Protein AF-A0A7C4UUZ8-F1 (afdb_monomer)

Structure (mmCIF, N/CA/C/O backbone):
data_AF-A0A7C4UUZ8-F1
#
_entry.id   AF-A0A7C4UUZ8-F1
#
loop_
_atom_site.group_PDB
_atom_site.id
_atom_site.type_symbol
_atom_site.label_atom_id
_atom_site.label_alt_id
_atom_site.label_comp_id
_atom_site.label_asym_id
_atom_site.label_entity_id
_atom_site.label_seq_id
_atom_site.pdbx_PDB_ins_code
_atom_site.Cartn_x
_atom_site.Cartn_y
_atom_site.Cartn_z
_atom_site.occupancy
_atom_site.B_iso_or_equiv
_atom_site.auth_seq_id
_atom_site.auth_comp_id
_atom_site.auth_asym_id
_atom_site.auth_atom_id
_atom_site.pdbx_PDB_model_num
ATOM 1 N N . MET A 1 1 ? 30.413 -16.693 -3.976 1.00 40.25 1 MET A N 1
ATOM 2 C CA . MET A 1 1 ? 30.912 -15.897 -5.118 1.00 40.25 1 MET A CA 1
ATOM 3 C C . MET A 1 1 ? 29.920 -14.773 -5.382 1.00 40.25 1 MET A C 1
ATOM 5 O O . MET A 1 1 ? 28.940 -14.978 -6.083 1.00 40.25 1 MET A O 1
ATOM 9 N N . THR A 1 2 ? 30.092 -13.619 -4.743 1.00 42.72 2 THR A N 1
ATOM 10 C CA . THR A 1 2 ? 29.242 -12.440 -4.960 1.00 42.72 2 THR A CA 1
ATOM 11 C C . THR A 1 2 ? 29.629 -11.810 -6.294 1.00 42.72 2 THR A C 1
ATOM 13 O O . THR A 1 2 ? 30.719 -11.262 -6.438 1.00 42.72 2 THR A O 1
ATOM 16 N N . ARG A 1 3 ? 28.765 -11.962 -7.305 1.00 44.44 3 ARG A N 1
ATOM 17 C CA . ARG A 1 3 ? 28.935 -11.328 -8.617 1.00 44.44 3 ARG A CA 1
ATOM 18 C C . ARG A 1 3 ? 28.921 -9.804 -8.396 1.00 44.44 3 ARG A C 1
ATOM 20 O O . ARG A 1 3 ? 28.025 -9.338 -7.690 1.00 44.44 3 ARG A O 1
ATOM 27 N N . PRO A 1 4 ? 29.889 -9.032 -8.923 1.00 43.47 4 PRO A N 1
ATOM 28 C CA . PRO A 1 4 ? 29.876 -7.578 -8.776 1.00 43.47 4 PRO A CA 1
ATOM 29 C C . PRO A 1 4 ? 28.554 -7.013 -9.322 1.00 43.47 4 PRO A C 1
ATOM 31 O O . PRO A 1 4 ? 28.013 -7.588 -10.278 1.00 43.47 4 PRO A O 1
ATOM 34 N N . PRO A 1 5 ? 28.004 -5.929 -8.735 1.00 49.75 5 PRO A N 1
ATOM 35 C CA . PRO A 1 5 ? 26.782 -5.320 -9.242 1.00 49.75 5 PRO A CA 1
ATOM 36 C C . PRO A 1 5 ? 27.025 -4.939 -10.700 1.00 49.75 5 PRO A C 1
ATOM 38 O O . PRO A 1 5 ? 27.942 -4.174 -11.003 1.00 49.75 5 PRO A O 1
ATOM 41 N N . ALA A 1 6 ? 26.255 -5.536 -11.612 1.00 57.44 6 ALA A N 1
ATOM 42 C CA . ALA A 1 6 ? 26.373 -5.232 -13.027 1.00 57.44 6 ALA A CA 1
ATOM 43 C C . ALA A 1 6 ? 26.169 -3.721 -13.203 1.00 57.44 6 ALA A C 1
ATOM 45 O O . ALA A 1 6 ? 25.135 -3.184 -12.796 1.00 57.44 6 ALA A O 1
ATOM 46 N N . ALA A 1 7 ? 27.172 -3.034 -13.758 1.00 61.44 7 ALA A N 1
ATOM 47 C CA . ALA A 1 7 ? 27.044 -1.630 -14.117 1.00 61.44 7 ALA A CA 1
ATOM 48 C C . ALA A 1 7 ? 25.772 -1.460 -14.960 1.00 61.44 7 ALA A C 1
ATOM 50 O O . ALA A 1 7 ? 25.501 -2.279 -15.843 1.00 61.44 7 ALA A O 1
ATOM 51 N N . ARG A 1 8 ? 24.969 -0.431 -14.657 1.00 62.69 8 ARG A N 1
ATOM 52 C CA . ARG A 1 8 ? 23.720 -0.178 -15.384 1.00 62.69 8 ARG A CA 1
ATOM 53 C C . ARG A 1 8 ? 24.022 -0.108 -16.889 1.00 62.69 8 ARG A C 1
ATOM 55 O O . ARG A 1 8 ? 24.893 0.680 -17.270 1.00 62.69 8 ARG A O 1
ATOM 62 N N . PRO A 1 9 ? 23.340 -0.899 -17.738 1.00 67.00 9 PRO A N 1
ATOM 63 C CA . PRO A 1 9 ? 23.582 -0.855 -19.172 1.00 67.00 9 PRO A CA 1
ATOM 64 C C . PRO A 1 9 ? 23.252 0.545 -19.694 1.00 67.00 9 PRO A C 1
ATOM 66 O O . PRO A 1 9 ? 22.247 1.138 -19.293 1.00 67.00 9 PRO A O 1
ATOM 69 N N . ARG A 1 10 ? 24.092 1.085 -20.581 1.00 69.12 10 ARG A N 1
ATOM 70 C CA . ARG A 1 10 ? 23.760 2.328 -21.285 1.00 69.12 10 ARG A CA 1
ATOM 71 C C . ARG A 1 10 ? 22.615 2.053 -22.251 1.00 69.12 10 ARG A C 1
ATOM 73 O O . ARG A 1 10 ? 22.684 1.094 -23.003 1.00 69.12 10 ARG A O 1
ATOM 80 N N . LEU A 1 11 ? 21.594 2.906 -22.238 1.00 71.12 11 LEU A N 1
ATOM 81 C CA . LEU A 1 11 ? 20.536 2.888 -23.243 1.00 71.12 11 LEU A CA 1
ATOM 82 C C . LEU A 1 11 ? 21.036 3.540 -24.531 1.00 71.12 11 LEU A C 1
ATOM 84 O O . LEU A 1 11 ? 21.310 4.738 -24.542 1.00 71.12 11 LEU A O 1
ATOM 88 N N . ILE A 1 12 ? 21.111 2.773 -25.617 1.00 75.50 12 ILE A N 1
ATOM 89 C CA . ILE A 1 12 ? 21.245 3.308 -26.974 1.00 75.50 12 ILE A CA 1
ATOM 90 C C . ILE A 1 12 ? 19.845 3.425 -27.582 1.00 75.50 12 ILE A C 1
ATOM 92 O O . ILE A 1 12 ? 19.286 2.437 -28.050 1.00 75.50 12 ILE A O 1
ATOM 96 N N . LEU A 1 13 ? 19.266 4.628 -27.529 1.00 73.12 13 LEU A N 1
ATOM 97 C CA . LEU A 1 13 ? 17.923 4.897 -28.047 1.00 73.12 13 LEU A CA 1
ATOM 98 C C . LEU A 1 13 ? 17.828 4.573 -29.544 1.00 73.12 13 LEU A C 1
ATOM 100 O O . LEU A 1 13 ? 18.559 5.134 -30.359 1.00 73.12 13 LEU A O 1
ATOM 104 N N . GLY A 1 14 ? 16.867 3.721 -29.901 1.00 76.19 14 GLY A N 1
ATOM 105 C CA . GLY A 1 14 ? 16.500 3.455 -31.293 1.00 76.19 14 GLY A CA 1
ATOM 106 C C . GLY A 1 14 ? 17.237 2.287 -31.953 1.00 76.19 14 GLY A C 1
ATOM 107 O O . GLY A 1 14 ? 17.035 2.067 -33.144 1.00 76.19 14 GLY A O 1
ATOM 108 N N . SER A 1 15 ? 18.032 1.519 -31.204 1.00 81.50 15 SER A N 1
ATOM 109 C CA . SER A 1 15 ? 18.690 0.295 -31.686 1.00 81.50 15 SER A CA 1
ATOM 110 C C . SER A 1 15 ? 18.370 -0.889 -30.788 1.00 81.50 15 SER A C 1
ATOM 112 O O . SER A 1 15 ? 18.406 -0.728 -29.574 1.00 81.50 15 SER A O 1
ATOM 114 N N . ASP A 1 16 ? 18.146 -2.080 -31.334 1.00 87.38 16 ASP A N 1
ATOM 115 C CA . ASP A 1 16 ? 17.954 -3.288 -30.525 1.00 87.38 16 ASP A CA 1
ATOM 116 C C . ASP A 1 16 ? 19.184 -3.586 -29.654 1.00 87.38 16 ASP A C 1
ATOM 118 O O . ASP A 1 16 ? 20.323 -3.532 -30.119 1.00 87.38 16 ASP A O 1
ATOM 122 N N . GLN A 1 17 ? 18.963 -3.902 -28.377 1.00 86.06 17 GLN A N 1
ATOM 123 C CA . GLN A 1 17 ? 20.035 -4.197 -27.426 1.00 86.06 17 GLN A CA 1
ATOM 124 C C . GLN A 1 17 ? 19.793 -5.536 -26.739 1.00 86.06 17 GLN A C 1
ATOM 126 O O . GLN A 1 17 ? 18.689 -5.815 -26.277 1.00 86.06 17 GLN A O 1
ATOM 131 N N . ILE A 1 18 ? 20.840 -6.353 -26.625 1.00 91.31 18 ILE A N 1
ATOM 132 C CA . ILE A 1 18 ? 20.817 -7.537 -25.763 1.00 91.31 18 ILE A CA 1
ATOM 133 C C . ILE A 1 18 ? 21.220 -7.096 -24.358 1.00 91.31 18 ILE A C 1
ATOM 135 O O . ILE A 1 18 ? 22.340 -6.639 -24.131 1.00 91.31 18 ILE A O 1
ATOM 139 N N . LEU A 1 19 ? 20.294 -7.241 -23.418 1.00 90.19 19 LEU A N 1
ATOM 140 C CA . LEU A 1 19 ? 20.501 -6.966 -22.002 1.00 90.19 19 LEU A CA 1
ATOM 141 C C . LEU A 1 19 ? 20.638 -8.276 -21.228 1.00 90.19 19 LEU A C 1
ATOM 143 O O . LEU A 1 19 ? 20.196 -9.329 -21.680 1.00 90.19 19 LEU A O 1
ATOM 147 N N . TYR A 1 20 ? 21.217 -8.207 -20.032 1.00 91.75 20 TYR A N 1
ATOM 148 C CA . TYR A 1 20 ? 21.378 -9.362 -19.153 1.00 91.75 20 TYR A CA 1
ATOM 149 C C . TYR A 1 20 ? 20.605 -9.146 -17.862 1.00 91.75 20 TYR A C 1
ATOM 151 O O . TYR A 1 20 ? 20.731 -8.106 -17.215 1.00 91.75 20 TYR A O 1
ATOM 159 N N . CYS A 1 21 ? 19.824 -10.147 -17.466 1.00 91.88 21 CYS A N 1
ATOM 160 C CA . CYS A 1 21 ? 19.078 -10.101 -16.221 1.00 91.88 21 CYS A CA 1
ATOM 161 C C . CYS A 1 21 ? 20.030 -10.041 -15.015 1.00 91.88 21 CYS A C 1
ATOM 163 O O . CYS A 1 21 ? 20.909 -10.891 -14.856 1.00 91.88 21 CYS A O 1
ATOM 165 N N . ALA A 1 22 ? 19.825 -9.063 -14.135 1.00 90.19 22 ALA A N 1
ATOM 166 C CA . ALA A 1 22 ? 20.583 -8.909 -12.897 1.00 90.19 22 ALA A CA 1
ATOM 167 C C . ALA A 1 22 ? 20.326 -10.046 -11.891 1.00 90.19 22 ALA A C 1
ATOM 169 O O . ALA A 1 22 ? 21.189 -10.321 -11.064 1.00 90.19 22 ALA A O 1
ATOM 170 N N . GLU A 1 23 ? 19.173 -10.715 -11.986 1.00 90.44 23 GLU A N 1
ATOM 171 C CA . GLU A 1 23 ? 18.755 -11.780 -11.071 1.00 90.44 23 GLU A CA 1
ATOM 172 C C . GLU A 1 23 ? 19.175 -13.173 -11.564 1.00 90.44 23 GLU A C 1
ATOM 174 O O . GLU A 1 23 ? 19.964 -13.844 -10.907 1.00 90.44 23 GLU A O 1
ATOM 179 N N . CYS A 1 24 ? 18.722 -13.602 -12.749 1.00 93.81 24 CYS A N 1
ATOM 180 C CA . CYS A 1 24 ? 19.044 -14.937 -13.277 1.00 93.81 24 CYS A CA 1
ATOM 181 C C . CYS A 1 24 ? 20.219 -14.970 -14.268 1.00 93.81 24 CYS A C 1
ATOM 183 O O . CYS A 1 24 ? 20.660 -16.045 -14.659 1.00 93.81 24 CYS A O 1
ATOM 185 N N . GLY A 1 25 ? 20.721 -13.819 -14.728 1.00 92.25 25 GLY A N 1
ATOM 186 C CA . GLY A 1 25 ? 21.796 -13.751 -15.727 1.00 92.25 25 GLY A CA 1
ATOM 187 C C . GLY A 1 25 ? 21.375 -14.001 -17.179 1.00 92.25 25 GLY A C 1
ATOM 188 O O . GLY A 1 25 ? 22.205 -13.824 -18.065 1.00 92.25 25 GLY A O 1
ATOM 189 N N . THR A 1 26 ? 20.118 -14.369 -17.442 1.00 93.81 26 THR A N 1
ATOM 190 C CA . THR A 1 26 ? 19.624 -14.652 -18.801 1.00 93.81 26 THR A CA 1
ATOM 191 C C . THR A 1 26 ? 19.693 -13.413 -19.696 1.00 93.81 26 THR A C 1
ATOM 193 O O . THR A 1 26 ? 19.274 -12.326 -19.285 1.00 93.81 26 THR A O 1
ATOM 196 N N . ALA A 1 27 ? 20.197 -13.594 -20.919 1.00 92.94 27 ALA A N 1
ATOM 197 C CA . ALA A 1 27 ? 20.182 -12.577 -21.964 1.00 92.94 27 ALA A CA 1
ATOM 198 C C . ALA A 1 27 ? 18.766 -12.405 -22.536 1.00 92.94 27 ALA A C 1
ATOM 200 O O . ALA A 1 27 ? 18.064 -13.391 -22.760 1.00 92.94 27 ALA A O 1
ATOM 201 N N . PHE A 1 28 ? 18.339 -11.171 -22.788 1.00 92.44 28 PHE A N 1
ATOM 202 C CA . PHE A 1 28 ? 17.050 -10.883 -23.413 1.00 92.44 28 PHE A CA 1
ATOM 203 C C . PHE A 1 28 ? 17.152 -9.690 -24.362 1.00 92.44 28 PHE A C 1
ATOM 205 O O . PHE A 1 28 ? 17.973 -8.792 -24.169 1.00 92.44 28 PHE A O 1
ATOM 212 N N . LEU A 1 29 ? 16.322 -9.707 -25.403 1.00 91.94 29 LEU A N 1
ATOM 213 C CA . LEU A 1 29 ? 16.253 -8.637 -26.387 1.00 91.94 29 LEU A CA 1
ATOM 214 C C . LEU A 1 29 ? 15.422 -7.481 -25.826 1.00 91.94 29 LEU A C 1
ATOM 216 O O . LEU A 1 29 ? 14.327 -7.704 -25.319 1.00 91.94 29 LEU A O 1
ATOM 220 N N . PHE A 1 30 ? 15.954 -6.268 -25.923 1.00 89.00 30 PHE A N 1
ATOM 221 C CA . PHE A 1 30 ? 15.252 -5.025 -25.647 1.00 89.00 30 PHE A CA 1
ATOM 222 C C . PHE A 1 30 ? 15.233 -4.189 -26.920 1.00 89.00 30 PHE A C 1
ATOM 224 O O . PHE A 1 30 ? 16.205 -3.506 -27.268 1.00 89.00 30 PHE A O 1
ATOM 231 N N . THR A 1 31 ? 14.137 -4.326 -27.653 1.00 87.44 31 THR A N 1
ATOM 232 C CA . THR A 1 31 ? 13.988 -3.782 -29.001 1.00 87.44 31 THR A CA 1
ATOM 233 C C . THR A 1 31 ? 13.923 -2.257 -28.997 1.00 87.44 31 THR A C 1
ATOM 235 O O . THR A 1 31 ? 13.524 -1.624 -28.016 1.00 87.44 31 THR A O 1
ATOM 238 N N . ALA A 1 32 ? 14.267 -1.641 -30.125 1.00 82.69 32 ALA A N 1
ATOM 239 C CA . ALA A 1 32 ? 14.158 -0.198 -30.328 1.00 82.69 32 ALA A CA 1
ATOM 240 C C . ALA A 1 32 ? 12.728 0.336 -30.095 1.00 82.69 32 ALA A C 1
ATOM 242 O O . ALA A 1 32 ? 12.549 1.478 -29.670 1.00 82.69 32 ALA A O 1
ATOM 243 N N . TRP A 1 33 ? 11.706 -0.485 -30.361 1.00 82.88 33 TR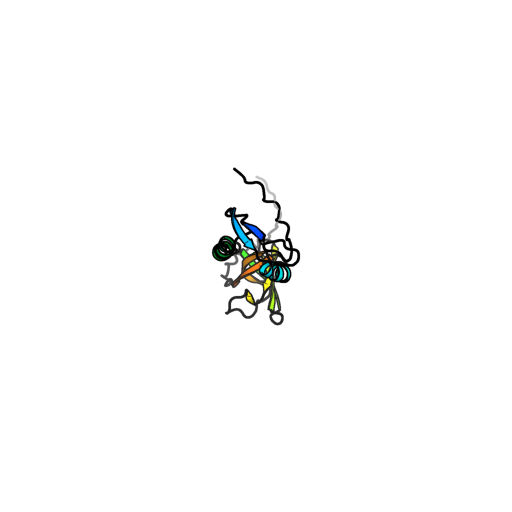P A N 1
ATOM 244 C CA . TRP A 1 33 ? 10.305 -0.148 -30.104 1.00 82.88 33 TRP A CA 1
ATOM 245 C C . TRP A 1 33 ? 9.965 -0.184 -28.607 1.00 82.88 33 TRP A C 1
ATOM 247 O O . TRP A 1 33 ? 9.335 0.749 -28.102 1.00 82.88 33 TRP A O 1
ATOM 257 N N . GLU A 1 34 ? 10.434 -1.205 -27.881 1.00 83.56 34 GLU A N 1
ATOM 258 C CA . GLU A 1 34 ? 10.259 -1.305 -26.425 1.00 83.56 34 GLU A CA 1
ATOM 259 C C . GLU A 1 34 ? 10.983 -0.173 -25.689 1.00 83.56 34 GLU A C 1
ATOM 261 O O . GLU A 1 34 ? 10.478 0.324 -24.689 1.00 83.56 34 GLU A O 1
ATOM 266 N N . GLN A 1 35 ? 12.125 0.290 -26.200 1.00 80.75 35 GLN A N 1
ATOM 267 C CA . GLN A 1 35 ? 12.866 1.417 -25.623 1.00 80.75 35 GLN A CA 1
ATOM 268 C C . GLN A 1 35 ? 12.070 2.720 -25.603 1.00 80.75 35 GLN A C 1
ATOM 270 O O . GLN A 1 35 ? 12.155 3.461 -24.626 1.00 80.75 35 GLN A O 1
ATOM 275 N N . ARG A 1 36 ? 11.300 2.999 -26.663 1.00 74.75 36 ARG A N 1
ATOM 276 C CA . ARG A 1 36 ? 10.480 4.217 -26.754 1.00 74.75 36 ARG A CA 1
ATOM 277 C C . ARG A 1 36 ? 9.352 4.192 -25.726 1.00 74.75 36 ARG A C 1
ATOM 279 O O . ARG A 1 36 ? 9.252 5.108 -24.920 1.00 74.75 36 ARG A O 1
ATOM 286 N N . HIS A 1 37 ? 8.600 3.093 -25.683 1.00 81.44 37 HIS A N 1
ATOM 287 C CA . HIS A 1 37 ? 7.519 2.904 -24.710 1.00 81.44 37 HIS A CA 1
ATOM 288 C C . HIS A 1 37 ? 8.044 2.896 -23.269 1.00 81.44 37 HIS A C 1
ATOM 290 O O . HIS A 1 37 ? 7.450 3.487 -22.373 1.00 81.44 37 HIS A O 1
ATOM 296 N N . TRP A 1 38 ? 9.200 2.271 -23.040 1.00 78.62 38 TRP A N 1
ATOM 297 C CA . TRP A 1 38 ? 9.831 2.234 -21.726 1.00 78.62 38 TRP A CA 1
ATOM 298 C C . TRP A 1 38 ? 10.224 3.623 -21.218 1.00 78.62 38 TRP A C 1
ATOM 300 O O . TRP A 1 38 ? 9.972 3.934 -20.054 1.00 78.62 38 TRP A O 1
ATOM 310 N N . ALA A 1 39 ? 10.838 4.443 -22.078 1.00 74.88 39 ALA A N 1
ATOM 311 C CA . ALA A 1 39 ? 11.251 5.802 -21.736 1.00 74.88 39 ALA A CA 1
ATOM 312 C C . ALA A 1 39 ? 10.048 6.705 -21.411 1.00 74.88 39 ALA A C 1
ATOM 314 O O . ALA A 1 39 ? 10.130 7.521 -20.496 1.00 74.88 39 ALA A O 1
ATOM 315 N N . GLU A 1 40 ? 8.922 6.524 -22.106 1.00 73.75 40 GLU A N 1
ATOM 316 C CA . GLU A 1 40 ? 7.673 7.245 -21.829 1.00 73.75 40 GLU A CA 1
ATOM 317 C C . GLU A 1 40 ? 7.064 6.857 -20.473 1.00 73.75 40 GLU A C 1
ATOM 319 O O . GLU A 1 40 ? 6.650 7.726 -19.708 1.00 73.75 40 GLU A O 1
ATOM 324 N N . GLU A 1 41 ? 7.039 5.563 -20.140 1.00 75.81 41 GLU A N 1
ATOM 325 C CA . GLU A 1 41 ? 6.429 5.073 -18.897 1.00 75.81 41 GLU A CA 1
ATOM 326 C C . GLU A 1 41 ? 7.299 5.291 -17.645 1.00 75.81 41 GLU A C 1
ATOM 328 O O . GLU A 1 41 ? 6.762 5.447 -16.548 1.00 75.81 41 GLU A O 1
ATOM 333 N N . HIS A 1 42 ? 8.632 5.261 -17.776 1.00 76.94 42 HIS A N 1
ATOM 334 C CA . HIS A 1 42 ? 9.553 5.205 -16.629 1.00 76.94 42 HIS A CA 1
ATOM 335 C C . HIS A 1 42 ? 10.526 6.403 -16.534 1.00 76.94 42 HIS A C 1
ATOM 337 O O . HIS A 1 42 ? 11.329 6.457 -15.597 1.00 76.94 42 HIS A O 1
ATOM 343 N N . GLY A 1 43 ? 10.459 7.374 -17.454 1.00 70.88 43 GLY A N 1
ATOM 344 C CA . GLY A 1 43 ? 11.291 8.587 -17.440 1.00 70.88 43 GLY A CA 1
ATOM 345 C C . GLY A 1 43 ? 12.793 8.298 -17.580 1.00 70.88 43 GLY A C 1
ATOM 346 O O . GLY A 1 43 ? 13.200 7.460 -18.380 1.00 70.88 43 GLY A O 1
ATOM 347 N N . GLU A 1 44 ? 13.638 8.952 -16.769 1.00 61.19 44 GLU A N 1
ATOM 348 C CA . GLU A 1 44 ? 15.098 8.712 -16.712 1.00 61.19 44 GLU A CA 1
ATOM 349 C C . GLU A 1 44 ? 15.504 7.352 -16.110 1.00 61.19 44 GLU A C 1
ATOM 351 O O . GLU A 1 44 ? 16.696 7.057 -15.942 1.00 61.19 44 GLU A O 1
ATOM 356 N N . ALA A 1 45 ? 14.548 6.490 -15.757 1.00 65.31 45 ALA A N 1
ATOM 357 C CA . ALA A 1 45 ? 14.883 5.133 -15.371 1.00 65.31 45 ALA A CA 1
ATOM 358 C C . ALA A 1 45 ? 15.536 4.416 -16.565 1.00 65.31 45 ALA A C 1
ATOM 360 O O . ALA A 1 45 ? 14.956 4.292 -17.639 1.00 65.31 45 ALA A O 1
ATOM 361 N N . GLY A 1 46 ? 16.769 3.942 -16.362 1.00 75.19 46 GLY A N 1
ATOM 362 C CA . GLY A 1 46 ? 17.521 3.172 -17.352 1.00 75.19 46 GLY A CA 1
ATOM 363 C C . GLY A 1 46 ? 16.804 1.893 -17.834 1.00 75.19 46 GLY A C 1
ATOM 364 O O . GLY A 1 46 ? 15.653 1.635 -17.476 1.00 75.19 46 GLY A O 1
ATOM 365 N N . PRO A 1 47 ? 17.488 1.046 -18.622 1.00 85.00 47 PRO A N 1
ATOM 366 C CA . PRO A 1 47 ? 16.869 -0.134 -19.217 1.00 85.00 47 PRO A CA 1
ATOM 367 C C . PRO A 1 47 ? 16.334 -1.104 -18.151 1.00 85.00 47 PRO A C 1
ATOM 369 O O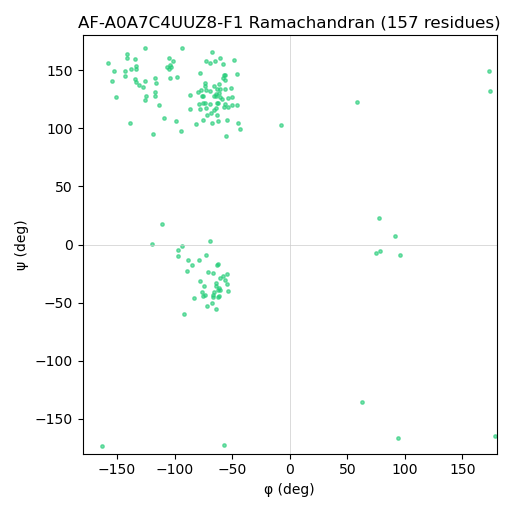 . PRO A 1 47 ? 16.826 -1.093 -17.013 1.00 85.00 47 PRO A O 1
ATOM 372 N N . PRO A 1 48 ? 15.404 -2.011 -18.509 1.00 87.75 48 PRO A N 1
ATOM 373 C CA . PRO A 1 48 ? 15.032 -3.120 -17.638 1.00 87.75 48 PRO A CA 1
ATOM 374 C C . PRO A 1 48 ? 16.272 -3.868 -17.144 1.00 87.75 48 PRO A C 1
ATOM 376 O O . PRO A 1 48 ? 17.094 -4.328 -17.932 1.00 87.75 48 PRO A O 1
ATOM 379 N N . LEU A 1 49 ? 16.378 -4.037 -15.826 1.00 90.31 49 LEU A N 1
ATOM 380 C CA . LEU A 1 49 ? 17.424 -4.862 -15.211 1.00 90.31 49 LEU A CA 1
ATOM 381 C C . LEU A 1 49 ? 17.002 -6.333 -15.079 1.00 90.31 49 LEU A C 1
ATOM 383 O O . LEU A 1 49 ? 17.834 -7.194 -14.802 1.00 90.31 49 LEU A O 1
ATOM 387 N N . LEU A 1 50 ? 15.714 -6.636 -15.262 1.00 91.19 50 L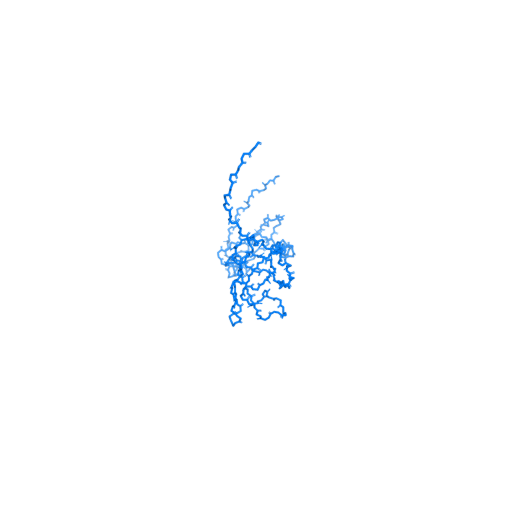EU A N 1
ATOM 388 C CA . LEU A 1 50 ? 15.151 -7.981 -15.154 1.00 91.19 50 LEU A CA 1
ATOM 389 C C . LEU A 1 50 ? 14.598 -8.426 -16.507 1.00 91.19 50 LEU A C 1
ATOM 391 O O . LEU A 1 50 ? 13.936 -7.642 -17.187 1.00 91.19 50 LEU A O 1
ATOM 395 N N . CYS A 1 51 ? 14.829 -9.690 -16.867 1.00 93.06 51 CYS A N 1
ATOM 396 C CA . CYS A 1 51 ? 14.212 -10.276 -18.054 1.00 93.06 51 CYS A CA 1
ATOM 397 C C . CYS A 1 51 ? 12.687 -10.422 -17.865 1.00 93.06 51 CYS A C 1
ATOM 399 O O . CYS A 1 51 ? 12.202 -10.379 -16.726 1.00 93.06 51 CYS A O 1
ATOM 401 N N . PRO A 1 52 ? 11.916 -10.659 -18.944 1.00 92.06 52 PRO A N 1
ATOM 402 C CA . PRO A 1 52 ? 10.464 -10.833 -18.856 1.00 92.06 52 PRO A CA 1
ATOM 403 C C . PRO A 1 52 ? 10.032 -11.910 -17.851 1.00 92.06 52 PRO A C 1
ATOM 405 O O . PRO A 1 52 ? 9.091 -11.693 -17.091 1.00 92.06 52 PRO A O 1
ATOM 408 N N . GLY A 1 53 ? 10.763 -13.030 -17.789 1.00 93.75 53 GLY A N 1
ATOM 409 C CA . GLY A 1 53 ? 10.500 -14.126 -16.853 1.00 93.75 53 GLY A CA 1
ATOM 410 C C . GLY A 1 53 ? 10.684 -13.717 -15.390 1.00 93.75 53 GLY A C 1
ATOM 411 O O . GLY A 1 53 ? 9.742 -13.817 -14.610 1.00 93.75 53 GLY A O 1
ATOM 412 N N . CYS A 1 54 ? 11.855 -13.185 -15.023 1.00 93.25 54 CYS A N 1
ATOM 413 C CA . CYS A 1 54 ? 12.113 -12.695 -13.663 1.00 93.25 54 CYS A CA 1
ATOM 414 C C . CYS A 1 54 ? 11.175 -11.550 -13.275 1.00 93.25 54 CYS A C 1
ATOM 416 O O . CYS A 1 54 ? 10.696 -11.517 -12.153 1.00 93.25 54 CYS A O 1
ATOM 418 N N . ARG A 1 55 ? 10.830 -10.645 -14.198 1.00 90.31 55 ARG A N 1
ATOM 419 C CA . ARG A 1 55 ? 9.854 -9.578 -13.934 1.00 90.31 55 ARG A CA 1
ATOM 420 C C . ARG A 1 55 ? 8.445 -10.127 -13.687 1.00 90.31 55 ARG A C 1
ATOM 422 O O . ARG A 1 55 ? 7.744 -9.621 -12.814 1.00 90.31 55 ARG A O 1
ATOM 429 N N . ALA A 1 56 ? 8.014 -11.136 -14.442 1.00 90.38 56 ALA A N 1
ATOM 430 C CA . ALA A 1 56 ? 6.730 -11.798 -14.220 1.00 90.38 56 ALA A CA 1
ATOM 431 C C . ALA A 1 56 ? 6.718 -12.556 -12.885 1.00 90.38 56 ALA A C 1
ATOM 433 O O . ALA A 1 56 ? 5.785 -12.398 -12.101 1.00 90.38 56 ALA A O 1
ATOM 434 N N . LEU A 1 57 ? 7.787 -13.300 -12.589 1.00 89.56 57 LEU A N 1
ATOM 435 C CA . LEU A 1 57 ? 7.957 -13.993 -11.314 1.00 89.56 57 LEU A CA 1
ATOM 436 C C . LEU A 1 57 ? 7.998 -13.014 -10.146 1.00 89.56 57 LEU A C 1
ATOM 438 O O . LEU A 1 57 ? 7.284 -13.228 -9.181 1.00 89.56 57 LEU A O 1
ATOM 442 N N . ALA A 1 58 ? 8.732 -11.908 -10.250 1.00 86.38 58 ALA A N 1
ATOM 443 C CA . ALA A 1 58 ? 8.783 -10.876 -9.221 1.00 86.38 58 ALA A CA 1
ATOM 444 C C . ALA A 1 58 ? 7.411 -10.250 -8.952 1.00 86.38 58 ALA A C 1
ATOM 446 O O . ALA A 1 58 ? 7.163 -9.837 -7.834 1.00 86.38 58 ALA A O 1
ATOM 447 N N . ARG A 1 59 ? 6.491 -10.204 -9.927 1.00 82.25 59 ARG A N 1
ATOM 448 C CA . ARG A 1 59 ? 5.101 -9.767 -9.690 1.00 82.25 59 ARG A CA 1
ATOM 449 C C . ARG A 1 59 ? 4.265 -10.819 -8.960 1.00 82.25 59 ARG A C 1
ATOM 451 O O . ARG A 1 59 ? 3.411 -10.458 -8.162 1.00 82.25 59 ARG A O 1
ATOM 458 N N . ILE A 1 60 ? 4.495 -12.100 -9.244 1.00 85.06 60 ILE A N 1
ATOM 459 C CA . ILE A 1 60 ? 3.779 -13.227 -8.619 1.00 85.06 60 ILE A CA 1
ATOM 460 C C . ILE A 1 60 ? 4.283 -13.466 -7.192 1.00 85.06 60 ILE A C 1
ATOM 462 O O . ILE A 1 60 ? 3.500 -13.688 -6.274 1.00 85.06 60 ILE A O 1
ATOM 466 N N . LEU A 1 61 ? 5.603 -13.430 -7.035 1.00 80.62 61 LEU A N 1
ATOM 467 C CA . LEU A 1 61 ? 6.347 -13.686 -5.809 1.00 80.62 61 LEU A CA 1
ATOM 468 C C . LEU A 1 61 ? 6.647 -12.410 -5.032 1.00 80.62 61 LEU A C 1
ATOM 470 O O . LEU A 1 61 ? 7.270 -12.509 -3.976 1.00 80.62 61 LEU A O 1
ATOM 474 N N . ALA A 1 62 ? 6.236 -11.237 -5.539 1.00 72.56 62 ALA A N 1
ATOM 475 C CA . ALA A 1 62 ? 6.284 -9.995 -4.782 1.00 72.56 62 ALA A CA 1
ATOM 476 C C . ALA A 1 62 ? 5.717 -10.317 -3.401 1.00 72.56 62 ALA A C 1
ATOM 478 O O . ALA A 1 62 ? 4.573 -10.792 -3.332 1.00 72.56 62 ALA A O 1
ATOM 479 N N . PRO A 1 63 ? 6.499 -10.135 -2.319 1.00 61.75 63 PRO A N 1
ATOM 480 C CA . PRO A 1 63 ? 5.948 -10.300 -0.998 1.00 61.75 63 PRO A CA 1
ATOM 481 C C . PRO A 1 63 ? 4.730 -9.392 -0.959 1.00 61.75 63 PRO A C 1
ATOM 483 O O . PRO A 1 63 ? 4.843 -8.191 -1.201 1.00 61.75 63 PRO A O 1
ATOM 486 N N . GLN A 1 64 ? 3.555 -9.986 -0.751 1.00 57.97 64 GLN A N 1
ATOM 487 C CA . GLN A 1 64 ? 2.370 -9.220 -0.400 1.00 57.97 64 GLN A CA 1
ATOM 488 C C . GLN A 1 64 ? 2.820 -8.430 0.813 1.00 57.97 64 GLN A C 1
ATOM 490 O O . GLN A 1 64 ? 3.075 -9.094 1.815 1.00 57.97 64 GLN A O 1
ATOM 495 N N . GLU A 1 65 ? 3.044 -7.113 0.681 1.00 61.53 65 GLU A N 1
ATOM 496 C CA . GLU A 1 65 ? 3.585 -6.251 1.739 1.00 61.53 65 GLU A CA 1
ATOM 497 C C . GLU A 1 65 ? 2.871 -6.647 3.014 1.00 61.53 65 GLU A C 1
ATOM 499 O O . GLU A 1 65 ? 1.676 -6.379 3.161 1.00 61.53 65 GLU A O 1
ATOM 504 N N . THR A 1 66 ? 3.531 -7.462 3.842 1.00 60.19 66 THR A N 1
ATOM 505 C CA . THR A 1 66 ? 2.816 -8.131 4.916 1.00 60.19 66 THR A CA 1
ATOM 506 C C . THR A 1 66 ? 2.527 -7.002 5.868 1.00 60.19 66 THR A C 1
ATOM 508 O O . THR A 1 66 ? 3.483 -6.435 6.406 1.00 60.19 66 THR A O 1
ATOM 511 N N . PRO A 1 67 ? 1.254 -6.609 6.014 1.00 70.00 67 PRO A N 1
ATOM 512 C CA . PRO A 1 67 ? 0.939 -5.463 6.833 1.00 70.00 67 PRO A CA 1
ATOM 513 C C . PRO A 1 67 ? 1.483 -5.756 8.231 1.00 70.00 67 PRO A C 1
ATOM 515 O O . PRO A 1 67 ? 1.481 -6.924 8.648 1.00 70.00 67 PRO A O 1
ATOM 518 N N . SER A 1 68 ? 2.001 -4.728 8.910 1.00 81.50 68 SER A N 1
ATOM 519 C CA . SER A 1 68 ? 2.662 -4.884 10.211 1.00 81.50 68 SER A CA 1
ATOM 520 C C . SER A 1 68 ? 1.816 -5.729 11.178 1.00 81.50 68 SER A C 1
ATOM 522 O O . SER A 1 68 ? 0.601 -5.860 10.984 1.00 81.50 68 SER A O 1
ATOM 524 N N . PRO A 1 69 ? 2.397 -6.331 12.232 1.00 90.06 69 PRO A N 1
ATOM 525 C CA . PRO A 1 69 ? 1.604 -6.967 13.281 1.00 90.06 69 PRO A CA 1
ATOM 526 C C . PRO A 1 69 ? 0.438 -6.070 13.723 1.00 90.06 69 PRO A C 1
ATOM 528 O O . PRO A 1 69 ? 0.530 -4.850 13.680 1.00 90.06 69 PRO A O 1
ATOM 531 N N . TRP A 1 70 ? -0.692 -6.666 14.104 1.00 93.06 70 TRP A N 1
ATOM 532 C CA . TRP A 1 70 ? -1.856 -5.877 14.506 1.00 93.06 70 TRP A CA 1
ATOM 533 C C . TRP A 1 70 ? -1.566 -5.067 15.770 1.00 93.06 70 TRP A C 1
ATOM 535 O O . TRP A 1 70 ? -1.404 -5.650 16.843 1.00 93.06 70 TRP A O 1
ATOM 545 N N . GLU A 1 71 ? -1.627 -3.751 15.639 1.00 94.31 71 GLU A N 1
ATOM 546 C CA . GLU A 1 71 ? -1.436 -2.760 16.692 1.00 94.31 71 G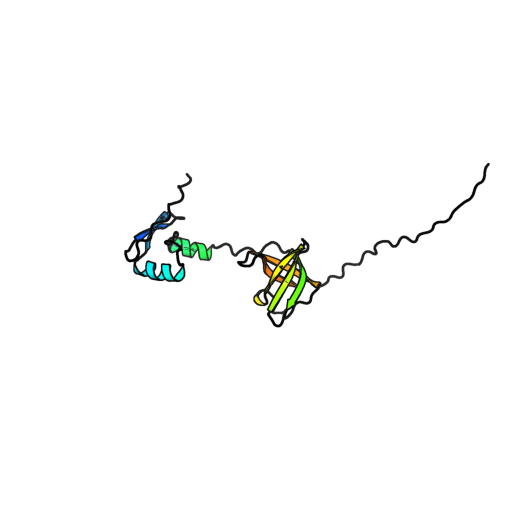LU A CA 1
ATOM 547 C C . GLU A 1 71 ? -2.795 -2.185 17.126 1.00 94.31 71 GLU A C 1
ATOM 549 O O . GLU A 1 71 ? -3.775 -2.208 16.372 1.00 94.31 71 GLU A O 1
ATOM 554 N N . GLU A 1 72 ? -2.878 -1.704 18.363 1.00 95.06 72 GLU A N 1
ATOM 555 C CA . GLU A 1 72 ? -4.055 -1.010 18.892 1.00 95.06 72 GLU A CA 1
ATOM 556 C C . GLU A 1 72 ? -3.823 0.502 18.900 1.00 95.06 72 GLU A C 1
ATOM 558 O O . GLU A 1 72 ? -2.689 0.987 18.862 1.00 95.06 72 GLU A O 1
ATOM 563 N N . GLY A 1 73 ? -4.917 1.253 18.905 1.00 95.62 73 GLY A N 1
ATOM 564 C CA . GLY A 1 73 ? -4.874 2.698 19.025 1.00 95.62 73 GLY A CA 1
ATOM 565 C C . GLY A 1 73 ? -6.255 3.324 18.956 1.00 95.62 73 GLY A C 1
ATOM 566 O O . GLY A 1 73 ? -7.293 2.659 19.078 1.00 95.62 73 GLY A O 1
ATOM 567 N N . ARG A 1 74 ? -6.276 4.638 18.745 1.00 96.31 74 ARG A N 1
ATOM 568 C CA . ARG A 1 74 ? -7.499 5.443 18.756 1.00 96.31 74 ARG A CA 1
ATOM 569 C C . ARG A 1 74 ? -7.560 6.391 17.577 1.00 96.31 74 ARG A C 1
ATOM 571 O O . ARG A 1 74 ? -6.553 6.866 17.069 1.00 96.31 74 ARG A O 1
ATOM 578 N N . VAL A 1 75 ? -8.775 6.701 17.152 1.00 96.88 75 VAL A N 1
ATOM 579 C CA . VAL A 1 75 ? -9.008 7.701 16.106 1.00 96.88 75 VAL A CA 1
ATOM 580 C C . VAL A 1 75 ? -8.751 9.092 16.683 1.00 96.88 75 VAL A C 1
ATOM 582 O O . VAL A 1 75 ? -9.477 9.519 17.576 1.00 96.88 75 VAL A O 1
ATOM 585 N N . LYS A 1 76 ? -7.762 9.823 16.163 1.00 96.69 76 LYS A N 1
ATOM 586 C CA . LYS A 1 76 ? -7.524 11.223 16.545 1.00 96.69 76 LYS A CA 1
ATOM 587 C C . LYS A 1 76 ? -8.613 12.112 15.957 1.00 96.69 76 LYS A C 1
ATOM 589 O O . LYS A 1 76 ? -9.295 12.835 16.674 1.00 96.69 76 LYS A O 1
ATOM 594 N N . TRP A 1 77 ? -8.815 12.000 14.648 1.00 96.31 77 TRP A N 1
ATOM 595 C CA . TRP A 1 77 ? -9.879 12.677 13.916 1.00 96.31 77 TRP A CA 1
ATOM 596 C C . TRP A 1 77 ? -10.173 11.938 12.609 1.00 96.31 77 TRP A C 1
ATOM 598 O O . TRP A 1 77 ? -9.331 11.211 12.081 1.00 96.31 77 TRP A O 1
ATOM 608 N N . TYR A 1 78 ? -11.383 12.116 12.086 1.00 96.69 78 TYR A N 1
ATOM 609 C CA . TYR A 1 78 ? -11.790 11.556 10.803 1.00 96.69 78 TYR A CA 1
ATOM 610 C C . TYR A 1 78 ? -12.843 12.453 10.158 1.00 96.69 78 TYR A C 1
ATOM 612 O O . TYR A 1 78 ? -13.864 12.754 10.777 1.00 96.69 78 TYR A O 1
ATOM 620 N N . ASP A 1 79 ? -12.600 12.860 8.917 1.00 96.19 79 ASP A N 1
ATOM 621 C CA . ASP A 1 79 ? -13.551 13.606 8.101 1.00 96.19 79 ASP A CA 1
ATOM 622 C C . ASP A 1 79 ? -14.248 12.628 7.147 1.00 96.19 79 ASP A C 1
ATOM 624 O O . ASP A 1 79 ? -13.662 12.141 6.180 1.00 96.19 79 ASP A O 1
ATOM 628 N N . ALA A 1 80 ? -15.515 12.317 7.431 1.00 94.50 80 ALA A N 1
ATOM 629 C CA . ALA A 1 80 ? -16.297 11.392 6.614 1.00 94.50 80 ALA A CA 1
ATOM 630 C C . ALA A 1 80 ? -16.689 11.973 5.247 1.00 94.50 80 ALA A C 1
ATOM 632 O O . ALA A 1 80 ? -16.932 11.203 4.321 1.00 94.50 80 ALA A O 1
ATOM 633 N N . SER A 1 81 ? -16.733 13.301 5.113 1.00 93.69 81 SER A N 1
ATOM 634 C CA . SER A 1 81 ? -17.049 13.974 3.851 1.00 93.69 81 SER A CA 1
ATOM 635 C C . SER A 1 81 ? -15.856 13.928 2.903 1.00 93.69 81 SER A C 1
ATOM 637 O O . SER A 1 81 ? -16.024 13.676 1.713 1.00 93.69 81 SER A O 1
ATOM 639 N N . LYS A 1 82 ? -14.643 14.126 3.432 1.00 94.50 82 LYS A N 1
ATOM 640 C CA . LYS A 1 82 ? -13.402 14.015 2.650 1.00 94.50 82 LYS A CA 1
ATOM 641 C C . LYS A 1 82 ? -12.865 12.586 2.550 1.00 94.50 82 LYS A C 1
ATOM 643 O O . LYS A 1 82 ? -12.047 12.297 1.684 1.00 94.50 82 LYS A O 1
ATOM 648 N N . GLY A 1 83 ? -13.311 11.690 3.428 1.00 94.62 83 GLY A N 1
ATOM 649 C CA . GLY A 1 83 ? -12.961 10.273 3.407 1.00 94.62 83 GLY A CA 1
ATOM 650 C C . GLY A 1 83 ? -11.571 9.954 3.956 1.00 94.62 83 GLY A C 1
ATOM 651 O O . GLY A 1 83 ? -11.030 8.900 3.620 1.00 94.62 83 GLY A O 1
ATOM 652 N N . PHE A 1 84 ? -10.989 10.809 4.799 1.00 95.06 84 PHE A N 1
ATOM 653 C CA . PHE A 1 84 ? -9.677 10.574 5.405 1.00 95.06 84 PHE A CA 1
ATOM 654 C C . PHE A 1 84 ? -9.603 11.026 6.867 1.00 95.06 84 PHE A C 1
ATOM 656 O O . PHE A 1 84 ? -10.414 11.822 7.340 1.00 95.06 84 PHE A O 1
ATOM 663 N N . GLY A 1 85 ? -8.620 10.500 7.594 1.00 95.44 85 GLY A N 1
ATOM 664 C CA . GLY A 1 85 ? -8.386 10.809 8.999 1.00 95.44 85 GLY A CA 1
ATOM 665 C C . GLY A 1 85 ? -7.003 10.407 9.480 1.00 95.44 85 GLY A C 1
ATOM 666 O O . GLY A 1 85 ? -6.168 9.939 8.706 1.00 95.44 85 GLY A O 1
ATOM 667 N N . VAL A 1 86 ? -6.797 10.544 10.786 1.00 96.75 86 VAL A N 1
ATOM 668 C CA . VAL A 1 86 ? -5.571 10.134 11.475 1.00 96.75 86 VAL A CA 1
ATOM 669 C C . VAL A 1 86 ? -5.925 9.310 12.704 1.00 96.75 86 VAL A C 1
ATOM 671 O O . VAL A 1 86 ? -6.849 9.632 13.459 1.00 96.75 86 VAL A O 1
ATOM 674 N N . LEU A 1 87 ? -5.172 8.235 12.897 1.00 96.94 87 LEU A N 1
ATOM 675 C CA . LEU A 1 87 ? -5.176 7.398 14.088 1.00 96.94 87 LEU A CA 1
ATOM 676 C C . LEU A 1 87 ? -3.903 7.665 14.887 1.00 96.94 87 LEU A C 1
ATOM 678 O O . LEU A 1 87 ? -2.881 8.022 14.313 1.00 96.94 87 LEU A O 1
ATOM 682 N N . VAL A 1 88 ? -3.968 7.462 16.194 1.00 96.81 88 VAL A N 1
ATOM 683 C CA . VAL A 1 88 ? -2.812 7.464 17.089 1.00 96.81 88 VAL A CA 1
ATOM 684 C C . VAL A 1 88 ? -2.658 6.044 17.609 1.00 96.81 88 VAL A C 1
ATOM 686 O O . VAL A 1 88 ? -3.601 5.496 18.189 1.00 96.81 88 VAL A O 1
ATOM 689 N N . ALA A 1 89 ? -1.506 5.433 17.344 1.00 95.31 89 ALA A N 1
ATOM 690 C CA . ALA A 1 89 ? -1.133 4.144 17.913 1.00 95.31 89 ALA A CA 1
ATOM 691 C C . ALA A 1 89 ? -0.974 4.267 19.436 1.00 95.31 89 ALA A C 1
ATOM 693 O O . ALA A 1 89 ? -0.677 5.347 19.940 1.00 95.31 89 ALA A O 1
ATOM 694 N N . GLU A 1 90 ? -1.080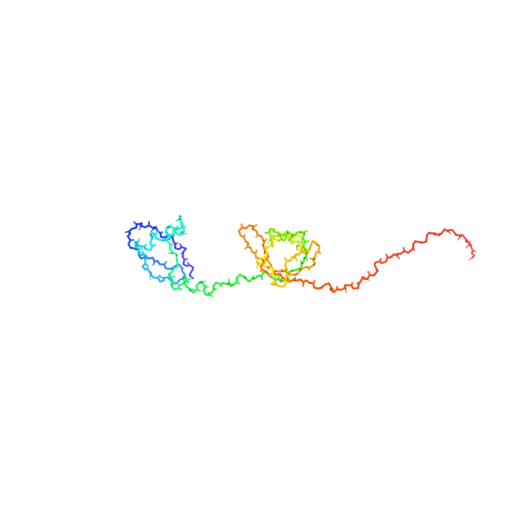 3.165 20.176 1.00 92.00 90 GLU A N 1
ATOM 695 C CA . GLU A 1 90 ? -0.756 3.169 21.617 1.00 92.00 90 GLU A CA 1
ATOM 696 C C . GLU A 1 90 ? 0.697 3.615 21.892 1.00 92.00 90 GLU A C 1
ATOM 698 O O . GLU A 1 90 ? 0.983 4.196 22.933 1.00 92.00 90 GLU A O 1
ATOM 703 N N . ALA A 1 91 ? 1.606 3.414 20.931 1.00 89.44 91 ALA A N 1
ATOM 704 C CA . ALA A 1 91 ? 2.983 3.909 20.989 1.00 89.44 91 ALA A CA 1
ATOM 705 C C . ALA A 1 91 ? 3.120 5.435 20.779 1.00 89.44 91 ALA A C 1
ATOM 707 O O . ALA A 1 91 ? 4.206 5.975 20.963 1.00 89.44 91 ALA A O 1
ATOM 708 N N . GLY A 1 92 ? 2.047 6.131 20.389 1.00 90.62 92 GLY A N 1
ATOM 709 C CA . GLY A 1 92 ? 2.034 7.576 20.129 1.00 90.62 92 GLY A CA 1
ATOM 710 C C . GLY A 1 92 ? 2.212 7.976 18.660 1.00 90.62 92 GLY A C 1
ATOM 711 O O . GLY A 1 92 ? 1.990 9.138 18.329 1.00 90.62 92 GLY A O 1
ATOM 712 N N . ASP A 1 93 ? 2.549 7.035 17.774 1.00 93.94 93 ASP A N 1
ATOM 713 C CA . ASP A 1 93 ? 2.722 7.296 16.339 1.00 93.94 93 ASP A CA 1
ATOM 714 C C . ASP A 1 93 ? 1.399 7.695 15.658 1.00 93.94 93 ASP A C 1
ATOM 716 O O . ASP A 1 93 ? 0.360 7.051 15.850 1.00 93.94 93 ASP A O 1
ATOM 720 N N . GLU A 1 94 ? 1.446 8.718 14.798 1.00 95.50 94 GLU A N 1
ATOM 721 C CA . GLU A 1 94 ? 0.316 9.115 13.953 1.00 95.50 94 GLU A CA 1
ATOM 722 C C . GLU A 1 94 ? 0.298 8.316 12.648 1.00 95.50 94 GLU A C 1
ATOM 724 O O . GLU A 1 94 ? 1.286 8.250 11.920 1.00 95.50 94 GLU A O 1
ATOM 729 N N . VAL A 1 95 ? -0.854 7.722 12.336 1.00 95.75 95 VAL A N 1
ATOM 730 C CA . VAL A 1 95 ? -1.031 6.858 11.166 1.00 95.75 95 VAL A CA 1
ATOM 731 C C . VAL A 1 95 ? -2.201 7.355 10.332 1.00 95.75 95 VAL A C 1
ATOM 733 O O . VAL A 1 95 ? -3.331 7.485 10.815 1.00 95.75 95 VAL A O 1
ATOM 736 N N . PHE A 1 96 ? -1.942 7.617 9.053 1.00 96.25 96 PHE A N 1
ATOM 737 C CA . PHE A 1 96 ? -2.955 8.121 8.134 1.00 96.25 96 PHE A CA 1
ATOM 738 C C . PHE A 1 96 ? -3.963 7.031 7.746 1.00 96.25 96 PHE A C 1
ATOM 740 O O . PHE A 1 96 ? -3.585 5.905 7.418 1.00 96.25 96 PHE A O 1
ATOM 747 N N . VAL A 1 97 ? -5.257 7.359 7.719 1.00 95.81 97 VAL A N 1
ATOM 748 C CA . VAL A 1 97 ? -6.318 6.431 7.303 1.00 95.81 97 VAL A CA 1
ATOM 749 C C . VAL A 1 97 ? -7.168 7.018 6.180 1.00 95.81 97 VAL A C 1
ATOM 751 O O . VAL A 1 97 ? -7.725 8.105 6.303 1.00 95.81 97 VAL A O 1
ATOM 754 N N . HIS A 1 98 ? -7.324 6.256 5.096 1.00 95.31 98 HIS A N 1
ATOM 755 C CA . HIS A 1 98 ? -8.234 6.571 3.995 1.00 95.31 98 HIS A CA 1
ATOM 756 C C . HIS A 1 98 ? -9.481 5.676 4.038 1.00 95.31 98 HIS A C 1
ATOM 758 O O . HIS A 1 98 ? -9.424 4.524 4.472 1.00 95.31 98 HIS A O 1
ATOM 764 N N . SER A 1 99 ? -10.611 6.183 3.546 1.00 94.12 99 SER A N 1
ATOM 765 C CA . SER A 1 99 ? -11.902 5.483 3.485 1.00 94.12 99 SER A CA 1
ATOM 766 C C . SER A 1 99 ? -11.820 4.126 2.776 1.00 94.12 99 SER A C 1
ATOM 768 O O . SER A 1 99 ? -12.467 3.174 3.204 1.00 94.12 99 SER A O 1
ATOM 770 N N . SER A 1 100 ? -10.955 3.995 1.764 1.00 92.38 100 SER A N 1
ATOM 771 C CA . SER A 1 100 ? -10.710 2.733 1.044 1.00 92.38 100 SER A CA 1
ATOM 772 C C . SER A 1 100 ? -10.114 1.618 1.913 1.00 92.38 100 SER A C 1
ATOM 774 O O . SER A 1 100 ? -10.165 0.451 1.528 1.00 92.38 100 SER A O 1
ATOM 776 N N . ARG A 1 101 ? -9.544 1.961 3.074 1.00 92.94 101 ARG A N 1
ATOM 777 C CA . ARG A 1 101 ? -8.941 1.021 4.032 1.00 92.94 101 ARG A CA 1
ATOM 778 C C . ARG A 1 101 ? -9.896 0.643 5.167 1.00 92.94 101 ARG A C 1
ATOM 780 O O . ARG A 1 101 ? -9.568 -0.216 5.988 1.00 92.94 101 ARG A O 1
ATOM 787 N N . LEU A 1 102 ? -11.078 1.261 5.221 1.00 93.00 102 LEU A N 1
ATOM 788 C CA . LEU A 1 102 ? -12.106 0.923 6.198 1.00 93.00 102 LEU A CA 1
ATOM 789 C C . LEU A 1 102 ? -12.851 -0.358 5.792 1.00 93.00 102 LEU A C 1
ATOM 791 O O . LEU A 1 102 ? -13.064 -0.614 4.604 1.00 93.00 102 LEU A O 1
ATOM 795 N N . PRO A 1 103 ? -13.305 -1.172 6.762 1.00 91.19 103 PRO A N 1
ATOM 796 C CA . PRO A 1 103 ? -14.214 -2.276 6.477 1.00 91.19 103 PRO A CA 1
ATOM 797 C C . PRO A 1 103 ? -15.489 -1.780 5.795 1.00 91.19 103 PRO A C 1
ATOM 799 O O . PRO A 1 103 ? -16.027 -0.744 6.174 1.00 91.19 103 PRO A O 1
ATOM 802 N N . LYS A 1 104 ? -16.056 -2.576 4.881 1.00 89.31 104 LYS A N 1
ATOM 803 C CA . LYS A 1 104 ? -17.301 -2.233 4.161 1.00 89.31 104 LYS A CA 1
ATOM 804 C C . LYS A 1 104 ? -18.484 -1.885 5.081 1.00 89.31 104 LYS A C 1
ATOM 806 O O . LYS A 1 104 ? -19.390 -1.167 4.675 1.00 89.31 104 LYS A O 1
ATOM 811 N N . SER A 1 105 ? -18.490 -2.390 6.316 1.00 87.69 105 SER A N 1
ATOM 812 C CA . SER A 1 105 ? -19.520 -2.102 7.322 1.00 87.69 105 SER A CA 1
ATOM 813 C C . SER A 1 105 ? -19.353 -0.745 8.019 1.00 87.69 105 SER A C 1
ATOM 815 O O . SER A 1 105 ? -20.257 -0.311 8.728 1.00 87.69 105 SER A O 1
ATOM 817 N N . VAL A 1 106 ? -18.203 -0.084 7.873 1.00 86.81 106 VAL A N 1
ATOM 818 C CA . VAL A 1 106 ? -17.852 1.151 8.581 1.00 86.81 106 VAL A CA 1
ATOM 819 C C . VAL A 1 106 ? -17.871 2.310 7.596 1.00 86.81 106 VAL A C 1
ATOM 821 O O . VAL A 1 106 ? -16.990 2.438 6.755 1.00 86.81 106 VAL A O 1
ATOM 824 N N . ARG A 1 107 ? -18.874 3.182 7.722 1.00 84.94 107 ARG A N 1
ATOM 825 C CA . ARG A 1 107 ? -18.981 4.394 6.889 1.00 84.94 107 ARG A CA 1
ATOM 826 C C . ARG A 1 107 ? -18.270 5.611 7.475 1.00 84.94 107 ARG A C 1
ATOM 828 O O . ARG A 1 107 ? -17.976 6.548 6.749 1.00 84.94 107 ARG A O 1
ATOM 835 N N . ARG A 1 108 ? -18.050 5.627 8.790 1.00 89.56 108 ARG A N 1
ATOM 836 C CA . ARG A 1 108 ? -17.392 6.728 9.501 1.00 89.56 108 ARG A CA 1
ATOM 837 C C . ARG A 1 108 ? -16.699 6.229 10.759 1.00 89.56 108 ARG A C 1
ATOM 839 O O . ARG A 1 108 ? -17.185 5.292 11.395 1.00 89.56 108 ARG A O 1
ATOM 846 N N . LEU A 1 109 ? -15.612 6.897 11.124 1.00 93.12 109 LEU A N 1
ATOM 847 C CA . LEU A 1 109 ? -14.930 6.739 12.403 1.00 93.12 109 LEU A CA 1
ATOM 848 C C . LEU A 1 109 ? -15.265 7.925 13.310 1.00 93.12 109 LEU A C 1
ATOM 850 O O . LEU A 1 109 ? -15.416 9.048 12.832 1.00 93.12 109 LEU A O 1
ATOM 854 N N . ARG A 1 110 ? -15.409 7.679 14.613 1.00 93.38 110 ARG A N 1
ATOM 855 C CA . ARG A 1 110 ? -15.572 8.737 15.621 1.00 93.38 110 ARG A CA 1
ATOM 856 C C . ARG A 1 110 ? -14.233 9.023 16.286 1.00 93.38 110 ARG A C 1
ATOM 858 O O . ARG A 1 110 ? -13.484 8.085 16.536 1.00 93.38 110 ARG A O 1
ATOM 865 N N . ALA A 1 111 ? -13.959 10.281 16.621 1.00 94.50 111 ALA A N 1
ATOM 866 C CA . ALA A 1 111 ? -12.800 10.627 17.442 1.00 94.50 111 ALA A CA 1
ATOM 867 C C . ALA A 1 111 ? -12.828 9.861 18.781 1.00 94.50 111 ALA A C 1
ATOM 869 O O . ALA A 1 111 ? -13.895 9.617 19.347 1.00 94.50 111 ALA A O 1
ATOM 870 N N . GLY A 1 112 ? -11.659 9.424 19.246 1.00 93.75 112 GLY A N 1
ATOM 871 C CA . GLY A 1 112 ? -11.468 8.600 20.443 1.00 93.75 112 GLY A CA 1
ATOM 872 C C . GLY A 1 112 ? -11.847 7.121 20.296 1.00 93.75 112 GLY A C 1
ATOM 873 O O . GLY A 1 112 ? -11.578 6.339 21.212 1.00 93.75 112 GLY A O 1
ATOM 874 N N . GLN A 1 113 ? -12.446 6.711 19.170 1.00 94.25 113 GLN A N 1
ATOM 875 C CA . GLN A 1 113 ? -12.923 5.342 18.974 1.00 94.25 113 GLN A CA 1
ATOM 876 C C . GLN A 1 113 ? -11.755 4.341 18.978 1.00 94.25 113 GLN A C 1
ATOM 878 O O . GLN A 1 113 ? -10.797 4.547 18.228 1.00 94.25 113 GLN A O 1
ATOM 883 N N . PRO A 1 114 ? -11.832 3.255 19.772 1.00 94.38 114 PRO A N 1
ATOM 884 C CA . PRO A 1 114 ? -10.783 2.248 19.821 1.00 94.38 114 PRO A CA 1
ATOM 885 C C . PRO A 1 114 ? -10.780 1.408 18.543 1.00 94.38 114 PRO A C 1
ATOM 887 O O . PRO A 1 114 ? -11.817 0.937 18.052 1.00 94.38 114 PRO A O 1
ATOM 890 N N . VAL A 1 115 ? -9.589 1.225 17.992 1.00 95.19 115 VAL A N 1
ATOM 891 C CA . VAL A 1 115 ? -9.364 0.523 16.733 1.00 95.19 115 VAL A CA 1
ATOM 892 C C . VAL A 1 115 ? -8.149 -0.380 16.849 1.00 95.19 115 VAL A C 1
ATOM 894 O O . VAL A 1 115 ? -7.215 -0.114 17.597 1.00 95.19 115 VAL A O 1
ATOM 897 N N . ARG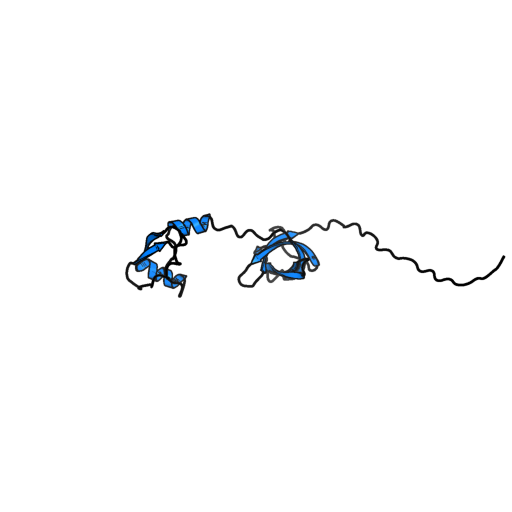 A 1 116 ? -8.168 -1.459 16.073 1.00 95.38 116 ARG A N 1
ATOM 898 C CA . ARG A 1 116 ? -7.013 -2.317 15.854 1.00 95.38 116 ARG A CA 1
ATOM 899 C C . ARG A 1 116 ? -6.662 -2.246 14.384 1.00 95.38 116 ARG A C 1
ATOM 901 O O . ARG A 1 116 ? -7.542 -2.431 13.538 1.00 95.38 116 ARG A O 1
ATOM 908 N N . PHE A 1 117 ? -5.414 -1.961 14.065 1.00 95.00 117 PHE A N 1
ATOM 909 C CA . PHE A 1 117 ? -4.993 -1.727 12.694 1.00 95.00 117 PHE A CA 1
ATOM 910 C C . PHE A 1 117 ? -3.623 -2.337 12.418 1.00 95.00 117 PHE A C 1
ATOM 912 O O . PHE A 1 117 ? -2.904 -2.740 13.323 1.00 95.00 117 PHE A O 1
ATOM 919 N N . GLN A 1 118 ? -3.302 -2.461 11.140 1.00 94.19 118 GLN A N 1
ATOM 920 C CA . GLN A 1 118 ? -1.953 -2.752 10.677 1.00 94.19 118 GLN A CA 1
ATOM 921 C C . GLN A 1 118 ? -1.486 -1.561 9.847 1.00 94.19 118 GLN A C 1
ATOM 923 O O . GLN A 1 118 ? -2.303 -0.976 9.122 1.00 94.19 118 GLN A O 1
ATOM 928 N N . ARG A 1 119 ? -0.203 -1.213 9.938 1.00 92.75 119 ARG A N 1
ATOM 929 C CA . ARG A 1 119 ? 0.402 -0.135 9.151 1.00 92.75 119 ARG A CA 1
ATOM 930 C C . ARG A 1 119 ? 1.227 -0.684 7.990 1.00 92.75 119 ARG A C 1
ATOM 932 O O . ARG A 1 119 ? 1.720 -1.811 8.029 1.00 92.75 119 ARG A O 1
ATOM 939 N N . GLU A 1 120 ? 1.332 0.128 6.953 1.00 90.81 120 GLU A N 1
ATOM 940 C CA . GLU A 1 120 ? 2.234 -0.041 5.816 1.00 90.81 120 GLU A CA 1
ATOM 941 C C . GLU A 1 120 ? 2.922 1.297 5.532 1.00 90.81 120 GLU A C 1
ATOM 943 O O . GLU A 1 120 ? 2.374 2.362 5.845 1.00 90.81 120 GLU A O 1
ATOM 948 N N . GLU A 1 121 ? 4.110 1.239 4.937 1.00 88.31 121 GLU A N 1
ATOM 949 C CA . GLU A 1 121 ? 4.809 2.439 4.488 1.00 88.31 121 GLU A CA 1
ATOM 950 C C . GLU A 1 121 ? 4.178 2.929 3.181 1.00 88.31 121 GLU A C 1
ATOM 952 O O . GLU A 1 121 ? 3.900 2.149 2.269 1.00 88.31 121 GLU A O 1
ATOM 957 N N . GLY A 1 122 ? 3.899 4.225 3.095 1.00 84.31 122 GLY A N 1
ATOM 958 C CA . GLY A 1 122 ? 3.332 4.849 1.907 1.00 84.31 122 GLY A CA 1
ATOM 959 C C . GLY A 1 122 ? 4.185 6.021 1.426 1.00 84.31 122 GLY A C 1
ATOM 960 O O . GLY A 1 122 ? 5.032 6.519 2.158 1.00 84.31 122 GLY A O 1
ATOM 961 N N . PRO A 1 123 ? 3.922 6.552 0.219 1.00 79.69 123 PRO A N 1
ATOM 9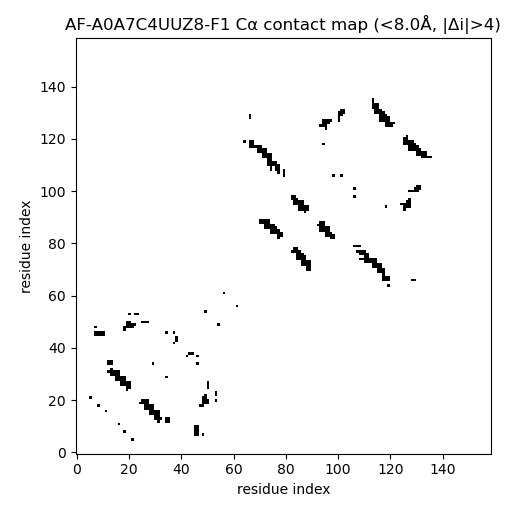62 C CA . PRO A 1 123 ? 4.650 7.713 -0.307 1.00 79.69 123 PRO A CA 1
ATOM 963 C C . PRO A 1 123 ? 4.483 8.988 0.542 1.00 79.69 123 PRO A C 1
ATOM 965 O O . PRO A 1 123 ? 5.246 9.932 0.383 1.00 79.69 123 PRO A O 1
ATOM 968 N N . GLN A 1 124 ? 3.479 9.029 1.425 1.00 81.50 124 GLN A N 1
ATOM 969 C CA . GLN A 1 124 ? 3.187 10.138 2.342 1.00 81.50 124 GLN A CA 1
ATOM 970 C C . GLN A 1 124 ? 3.465 9.764 3.811 1.00 81.50 124 GLN A C 1
ATOM 972 O O . GLN A 1 124 ? 2.951 10.417 4.716 1.00 81.50 124 GLN A O 1
ATOM 977 N N . GLY A 1 125 ? 4.245 8.703 4.044 1.00 87.38 125 GLY A N 1
ATOM 978 C CA . GLY A 1 125 ? 4.537 8.157 5.367 1.00 87.38 125 GLY A CA 1
ATOM 979 C C . GLY A 1 125 ? 3.602 7.014 5.794 1.00 87.38 125 GLY A C 1
ATOM 980 O O . GLY A 1 125 ? 2.855 6.471 4.964 1.00 87.38 125 GLY A O 1
ATOM 981 N N . PRO A 1 126 ? 3.624 6.646 7.091 1.00 91.62 126 PRO A N 1
ATOM 982 C CA . PRO A 1 126 ? 2.875 5.516 7.629 1.00 91.62 126 PRO A CA 1
ATOM 983 C C . PRO A 1 126 ? 1.365 5.659 7.438 1.00 91.62 126 PRO A C 1
ATOM 985 O O . PRO A 1 126 ? 0.736 6.638 7.857 1.00 91.62 126 PRO A O 1
ATOM 988 N N . ARG A 1 127 ? 0.747 4.632 6.854 1.00 94.19 127 ARG A N 1
ATOM 989 C CA . ARG A 1 127 ? -0.699 4.594 6.617 1.00 94.19 127 ARG A CA 1
ATOM 990 C C . ARG A 1 127 ? -1.312 3.263 7.019 1.00 94.19 127 ARG A C 1
ATOM 992 O O . ARG A 1 127 ? -0.646 2.237 7.108 1.00 94.19 127 ARG A O 1
ATOM 999 N N . VAL A 1 128 ? -2.619 3.273 7.239 1.00 94.94 128 VAL A N 1
ATOM 1000 C CA . VAL A 1 128 ? -3.389 2.079 7.579 1.00 94.94 128 VAL A CA 1
ATOM 1001 C C . VAL A 1 128 ? -3.472 1.144 6.375 1.00 94.94 128 VAL A C 1
ATOM 1003 O O . VAL A 1 128 ? -4.050 1.491 5.346 1.00 94.94 128 VAL A O 1
ATOM 1006 N N . ALA A 1 129 ? -2.978 -0.078 6.538 1.00 92.88 129 ALA A N 1
ATOM 1007 C CA . ALA A 1 129 ? -3.156 -1.166 5.583 1.00 92.88 129 ALA A CA 1
ATOM 1008 C C . ALA A 1 129 ? -4.506 -1.870 5.789 1.00 92.88 129 ALA A C 1
ATOM 1010 O O . ALA A 1 129 ? -5.253 -2.132 4.843 1.00 92.88 129 ALA A O 1
ATOM 1011 N N . ARG A 1 130 ? -4.839 -2.173 7.053 1.00 92.88 130 ARG A N 1
ATOM 1012 C CA . ARG A 1 130 ? -6.090 -2.831 7.467 1.00 92.88 130 ARG A CA 1
ATOM 1013 C C . ARG A 1 130 ? -6.578 -2.259 8.786 1.00 92.88 130 ARG A C 1
ATOM 1015 O O . ARG A 1 130 ? -5.770 -1.972 9.661 1.00 92.88 130 ARG A O 1
ATOM 1022 N N . LEU A 1 131 ? -7.896 -2.169 8.955 1.00 94.69 131 LEU A N 1
ATOM 1023 C CA . LEU A 1 131 ? -8.523 -1.660 10.174 1.00 94.69 131 LEU A CA 1
ATOM 1024 C C . LEU A 1 131 ? -9.670 -2.554 10.636 1.00 94.69 131 LEU A C 1
ATOM 1026 O O . LEU A 1 131 ? -10.451 -3.061 9.832 1.00 94.69 131 LEU A O 1
ATOM 1030 N N . ARG A 1 132 ? -9.798 -2.717 11.951 1.00 93.75 132 ARG A N 1
ATOM 1031 C CA . ARG A 1 132 ? -10.929 -3.353 12.626 1.00 93.75 132 ARG A CA 1
ATOM 1032 C C . ARG A 1 132 ? -11.359 -2.484 13.800 1.00 93.75 132 ARG A C 1
ATOM 1034 O O . ARG A 1 132 ? -10.529 -1.952 14.530 1.00 93.75 132 ARG A O 1
ATOM 1041 N N . LEU A 1 133 ? -12.667 -2.362 13.996 1.00 92.44 133 LEU A N 1
ATOM 1042 C CA . LEU A 1 133 ? -13.198 -1.724 15.195 1.00 92.44 133 LEU A CA 1
ATOM 1043 C C . LEU A 1 133 ? -13.048 -2.685 16.370 1.00 92.44 133 LEU A C 1
ATOM 1045 O O . LEU A 1 133 ? -13.502 -3.831 16.294 1.00 92.44 133 LEU A O 1
ATOM 1049 N N . VAL A 1 134 ? -12.440 -2.214 17.453 1.00 90.19 134 VAL A N 1
ATOM 1050 C CA . VAL A 1 134 ? -12.434 -2.957 18.709 1.00 90.19 134 VAL A CA 1
ATOM 1051 C C . VAL A 1 134 ? -13.791 -2.715 19.352 1.00 90.19 134 VAL A C 1
ATOM 1053 O O . VAL A 1 134 ? -14.201 -1.575 19.569 1.00 90.19 134 VAL A O 1
ATOM 1056 N N . ARG A 1 135 ? -14.544 -3.790 19.603 1.00 74.69 135 ARG A N 1
ATOM 1057 C CA . ARG A 1 135 ? -15.712 -3.685 20.480 1.00 74.69 135 ARG A CA 1
ATOM 1058 C C . ARG A 1 135 ? -15.173 -3.360 21.861 1.00 74.69 135 ARG A C 1
ATOM 1060 O O . ARG A 1 135 ? -14.302 -4.087 22.328 1.00 74.69 135 ARG A O 1
ATOM 1067 N N . GLU A 1 136 ? -15.689 -2.307 22.483 1.00 61.41 136 GLU A N 1
ATOM 1068 C CA . GLU A 1 136 ? -15.412 -1.984 23.879 1.00 61.41 136 GLU A CA 1
ATOM 1069 C C . GLU A 1 136 ? -15.776 -3.216 24.722 1.00 61.41 136 GLU A C 1
ATOM 1071 O O . GLU A 1 136 ? -16.935 -3.440 25.075 1.00 61.41 136 GLU A O 1
ATOM 1076 N N . ARG A 1 137 ? -14.807 -4.090 25.007 1.00 53.66 137 ARG A N 1
ATOM 1077 C CA . ARG A 1 137 ? -14.940 -4.953 26.169 1.00 53.66 137 ARG A CA 1
ATOM 1078 C C . ARG A 1 137 ? -14.823 -3.971 27.316 1.00 53.66 137 ARG A C 1
ATOM 1080 O O . ARG A 1 137 ? -13.770 -3.360 27.460 1.00 53.66 137 ARG A O 1
ATOM 1087 N N . ARG A 1 138 ? -15.907 -3.770 28.073 1.00 50.59 138 ARG A N 1
ATOM 1088 C CA . ARG A 1 138 ? -15.834 -3.121 29.386 1.00 50.59 138 ARG A CA 1
ATOM 1089 C C . ARG A 1 138 ? -14.644 -3.752 30.104 1.00 50.59 138 ARG A C 1
ATOM 1091 O O . ARG A 1 138 ? -14.736 -4.903 30.523 1.00 50.59 138 ARG A O 1
ATOM 1098 N N . ARG A 1 139 ? -13.526 -3.038 30.196 1.00 47.81 139 ARG A N 1
ATOM 1099 C CA . ARG A 1 139 ? -12.524 -3.340 31.208 1.00 47.81 139 ARG A CA 1
ATOM 1100 C C . ARG A 1 139 ? -13.265 -3.086 32.520 1.00 47.81 139 ARG A C 1
ATOM 1102 O O . ARG A 1 139 ? -13.818 -1.989 32.652 1.00 47.81 139 ARG A O 1
ATOM 1109 N N . PRO A 1 140 ? -13.403 -4.060 33.435 1.00 52.03 140 PRO A N 1
ATOM 1110 C CA . PRO A 1 140 ? -13.792 -3.718 34.793 1.00 52.03 140 PRO A CA 1
ATOM 1111 C C . PRO A 1 140 ? -12.847 -2.596 35.233 1.00 52.03 140 PRO A C 1
ATOM 1113 O O . PRO A 1 140 ? -11.630 -2.752 35.133 1.00 52.03 140 PRO A O 1
ATOM 1116 N N . GLN A 1 141 ? -13.391 -1.426 35.572 1.00 52.44 141 GLN A N 1
ATOM 1117 C CA . GLN A 1 141 ? -12.611 -0.415 36.269 1.00 52.44 141 GLN A CA 1
ATOM 1118 C C . GLN A 1 141 ? -12.221 -1.062 37.589 1.00 52.44 141 GLN A C 1
ATOM 1120 O O . GLN A 1 141 ? -13.076 -1.263 38.447 1.00 52.44 141 GLN A O 1
ATOM 1125 N N . GLU A 1 142 ? -10.961 -1.451 37.718 1.00 47.06 142 GLU A N 1
ATOM 1126 C CA . GLU A 1 142 ? -10.402 -1.726 39.029 1.00 47.06 142 GLU A CA 1
ATOM 1127 C C . GLU A 1 142 ? -10.391 -0.374 39.754 1.00 47.06 142 GLU A C 1
ATOM 1129 O O . GLU A 1 142 ? -9.789 0.573 39.234 1.00 47.06 142 GLU A O 1
ATOM 1134 N N . PRO A 1 143 ? -11.159 -0.206 40.845 1.00 41.81 143 PRO A N 1
ATOM 1135 C CA . PRO A 1 143 ? -11.242 1.077 41.521 1.00 41.81 143 PRO A CA 1
ATOM 1136 C C . PRO A 1 143 ? -9.853 1.417 42.062 1.00 41.81 143 PRO A C 1
ATOM 1138 O O . PRO A 1 143 ? -9.352 0.756 42.969 1.00 41.81 143 PRO A O 1
ATOM 1141 N N . SER A 1 144 ? -9.216 2.442 41.490 1.00 49.19 144 SER A N 1
ATOM 1142 C CA . SER A 1 144 ? -7.982 2.994 42.034 1.00 49.19 144 SER A CA 1
ATOM 1143 C C . SER A 1 144 ? -8.320 3.651 43.368 1.00 49.19 144 SER A C 1
ATOM 1145 O O . SER A 1 144 ? -8.962 4.700 43.397 1.00 49.19 144 SER A O 1
ATOM 1147 N N . HIS A 1 145 ? -7.946 2.962 44.442 1.00 48.19 145 HIS A N 1
ATOM 1148 C CA . HIS A 1 145 ? -7.835 3.418 45.822 1.00 48.19 145 HIS A CA 1
ATOM 1149 C C . HIS A 1 145 ? -8.030 4.930 46.023 1.00 48.19 145 HIS A C 1
ATOM 1151 O O . HIS A 1 145 ? -7.126 5.730 45.801 1.00 48.19 145 HIS A O 1
ATOM 1157 N N . ALA A 1 146 ? -9.216 5.301 46.505 1.00 43.81 146 ALA A N 1
ATOM 1158 C CA . ALA A 1 146 ? -9.348 6.430 47.407 1.00 43.81 146 ALA A CA 1
ATOM 1159 C C . ALA A 1 146 ? -8.977 5.906 48.800 1.00 43.81 146 ALA A C 1
ATOM 1161 O O . ALA A 1 146 ? -9.756 5.171 49.406 1.00 43.81 146 ALA A O 1
ATOM 1162 N N . GLU A 1 147 ? -7.781 6.223 49.287 1.00 44.50 147 GLU A N 1
ATOM 1163 C CA . GLU A 1 147 ? -7.517 6.160 50.724 1.00 44.50 147 GLU A CA 1
ATOM 1164 C C . GLU A 1 147 ? -8.235 7.348 51.383 1.00 44.50 147 GLU A C 1
ATOM 1166 O O . GLU A 1 147 ? -7.979 8.495 51.007 1.00 44.50 147 GLU A O 1
ATOM 1171 N N . PRO A 1 148 ? -9.149 7.129 52.343 1.00 49.44 148 PRO A N 1
ATOM 1172 C CA . PRO A 1 148 ? -9.617 8.206 53.191 1.00 49.44 148 PRO A CA 1
ATOM 1173 C C . PRO A 1 148 ? -8.537 8.538 54.228 1.00 49.44 148 PRO A C 1
ATOM 1175 O O . PRO A 1 148 ? -8.112 7.698 55.017 1.00 49.44 148 PRO A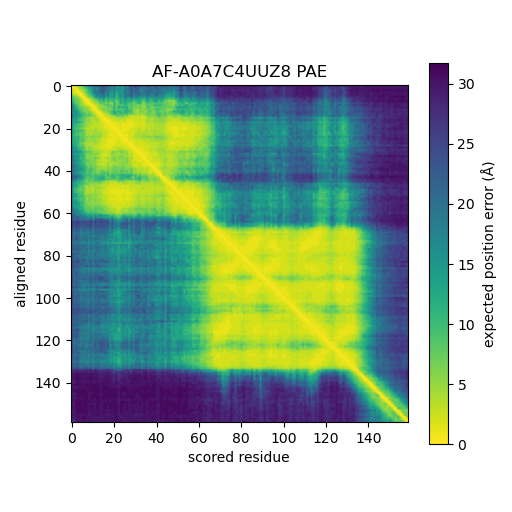 O 1
ATOM 1178 N N . THR A 1 149 ? -8.112 9.798 54.208 1.00 51.00 149 THR A N 1
ATOM 1179 C CA . THR A 1 149 ? -7.295 10.468 55.222 1.00 51.00 149 THR A CA 1
ATOM 1180 C C . THR A 1 149 ? -7.941 10.392 56.604 1.00 51.00 149 THR A C 1
ATOM 1182 O O . THR A 1 149 ? -9.098 10.784 56.744 1.00 51.00 149 THR A O 1
ATOM 1185 N N . ILE A 1 150 ? -7.172 10.041 57.641 1.00 55.94 150 ILE A N 1
ATOM 1186 C CA . ILE A 1 150 ? -7.424 10.550 58.996 1.00 55.94 150 ILE A CA 1
ATOM 1187 C C . ILE A 1 150 ? -6.083 10.904 59.654 1.00 55.94 150 ILE A C 1
ATOM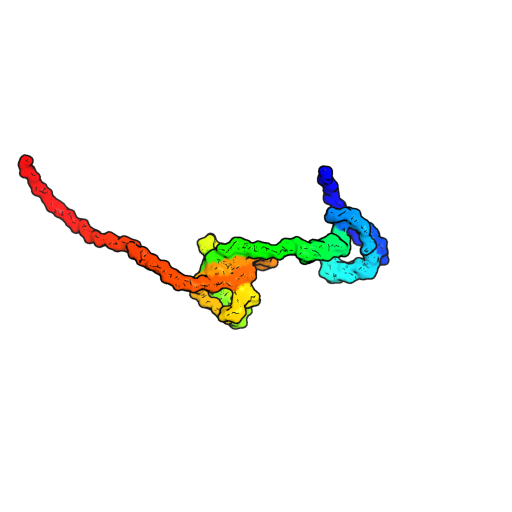 1189 O O . ILE A 1 150 ? -5.331 10.032 60.079 1.00 55.94 150 ILE A O 1
ATOM 1193 N N . SER A 1 151 ? -5.799 12.205 59.726 1.00 47.84 151 SER A N 1
ATOM 1194 C CA . SER A 1 151 ? -4.916 12.787 60.740 1.00 47.84 151 SER A CA 1
ATOM 1195 C C . SER A 1 151 ? -5.685 12.861 62.057 1.00 47.84 151 SER A C 1
ATOM 1197 O O . SER A 1 151 ? -6.762 13.454 62.082 1.00 47.84 151 SER A O 1
ATOM 1199 N N . ALA A 1 152 ? -5.122 12.337 63.143 1.00 54.75 152 ALA A N 1
ATOM 1200 C CA . ALA A 1 152 ? -5.465 12.745 64.501 1.00 54.75 152 ALA A CA 1
ATOM 1201 C C . ALA A 1 152 ? -4.290 12.474 65.452 1.00 54.75 152 ALA A C 1
ATOM 1203 O O . ALA A 1 152 ? -3.562 11.494 65.314 1.00 54.75 152 ALA A O 1
ATOM 1204 N N . SER A 1 153 ? -4.125 13.426 66.355 1.00 52.59 153 SER A N 1
ATOM 1205 C CA . SER A 1 153 ? -2.989 13.751 67.211 1.00 52.59 153 SER A CA 1
ATOM 1206 C C . SER A 1 153 ? -3.069 13.101 68.603 1.00 52.59 153 SER A C 1
ATOM 1208 O O . SER A 1 153 ? -4.144 12.666 68.997 1.00 52.59 153 SER A O 1
ATOM 1210 N N . ASP A 1 154 ? -1.951 13.182 69.341 1.00 44.62 154 ASP A N 1
ATOM 1211 C CA . ASP A 1 154 ? -1.804 13.286 70.814 1.00 44.62 154 ASP A CA 1
ATOM 1212 C C . ASP A 1 154 ? -2.384 12.211 71.762 1.00 44.62 154 ASP A C 1
ATOM 1214 O O . ASP A 1 154 ? -3.594 12.022 71.835 1.00 44.62 154 ASP A O 1
ATOM 1218 N N . ALA A 1 155 ? -1.509 11.616 72.594 1.00 50.75 155 ALA A N 1
ATOM 1219 C CA . ALA A 1 155 ? -1.604 11.606 74.069 1.00 50.75 155 ALA A CA 1
ATOM 1220 C C . ALA A 1 155 ? -0.522 10.706 74.722 1.00 50.75 155 ALA A C 1
ATOM 1222 O O . ALA A 1 155 ? -0.311 9.558 74.335 1.00 50.75 155 ALA A O 1
ATOM 1223 N N . THR A 1 156 ? 0.137 11.274 75.731 1.00 50.22 156 THR A N 1
ATOM 1224 C CA . THR A 1 156 ? 0.996 10.707 76.790 1.00 50.22 156 THR A CA 1
ATOM 1225 C C . THR A 1 156 ? 0.306 9.651 77.672 1.00 50.22 156 THR A C 1
ATOM 1227 O O . THR A 1 156 ? -0.910 9.707 77.810 1.00 50.22 156 THR A O 1
ATOM 1230 N N . GLU A 1 157 ? 1.065 8.737 78.303 1.00 49.16 157 GLU A N 1
ATOM 1231 C CA . GLU A 1 157 ? 1.188 8.567 79.778 1.00 49.16 157 GLU A CA 1
ATOM 1232 C C . GLU A 1 157 ? 2.023 7.304 80.132 1.00 49.16 157 GLU A C 1
ATOM 1234 O O . GLU A 1 157 ? 2.053 6.319 79.395 1.00 49.16 157 GLU A O 1
ATOM 1239 N N . GLU A 1 158 ? 2.711 7.381 81.270 1.00 45.62 158 GLU A N 1
ATOM 1240 C CA . GLU A 1 158 ? 3.621 6.438 81.928 1.00 45.62 158 GLU A CA 1
ATOM 1241 C C . GLU A 1 158 ? 2.937 5.207 82.568 1.00 45.62 158 GLU A C 1
ATOM 1243 O O . GLU A 1 158 ? 1.771 5.285 82.954 1.00 45.62 158 GLU A O 1
ATOM 1248 N N . ALA A 1 159 ? 3.699 4.115 82.762 1.00 48.78 159 ALA A N 1
ATOM 1249 C CA . ALA A 1 159 ? 3.765 3.295 83.993 1.00 48.78 159 ALA A CA 1
ATOM 1250 C C . ALA A 1 159 ? 4.789 2.152 83.853 1.00 48.78 159 ALA A C 1
ATOM 1252 O O . ALA A 1 159 ? 4.687 1.378 82.874 1.00 48.78 159 ALA A O 1
#

Foldseek 3Di:
DDDPQPDQDDDDAQAKDWAAASPPRDTDICHNVNRVVCCVVPPPDGDDNHDPVVVVVCVVVVPPQPFAPKFKWWWQDWDLVQQWGWTATPVRDIAIEGNVQADPVDSTGDGRFIKIFTWDQDPVGIYTNHIDGDDPPPPPPPPDDPDDDDDDDDDDDDD

Radius of gyration: 29.87 Å; Cα contacts (8 Å, |Δi|>4): 226; chains: 1; bounding box: 50×30×116 Å

Solvent-accessible surface area (backbone atoms only — not comparable to full-atom values): 9892 Å² total; per-residue (Å²): 135,84,75,74,81,74,74,81,66,82,79,63,87,75,44,72,40,81,43,55,14,76,82,83,58,48,74,38,82,46,42,32,69,56,52,54,57,46,40,71,77,52,48,90,55,69,64,82,52,52,34,73,65,57,49,52,45,48,67,72,66,43,73,70,76,72,54,41,76,82,41,53,29,29,26,67,41,52,41,64,90,83,35,39,34,35,30,31,36,77,89,65,52,72,31,39,37,48,54,90,36,46,46,93,89,52,84,68,67,55,60,67,39,50,31,35,32,16,44,38,86,45,101,89,44,51,24,48,56,41,52,43,78,53,75,85,69,80,68,79,78,74,81,80,79,80,77,82,86,78,91,85,80,89,84,89,85,89,134

Nearest PDB structures (foldseek):
  6kug-assembly1_A  TM=9.173E-01  e=9.578E-05  Homo sapiens
  3aqq-assembly1_D  TM=6.687E-01  e=7.074E-04  Homo sapiens
  7zhh-assembly1_A  TM=7.914E-01  e=4.402E-03  Drosophila melanogaster
  7zhr-assembly1_A  TM=7.854E-01  e=7.361E-03  Drosophila melanogaster
  7zag-assembly1_6  TM=6.417E-01  e=2.587E-02  Pyrococcus abyssi GE5

Mean predicted aligned error: 15.06 Å

pLDDT: mean 79.9, std 17.43, range [40.25, 96.94]

Secondary structure (DSSP, 8-state):
--PPPPPPPPP-TTS-EEEE-TTT--EEEE-HHHHHHHHHHHTT--S-SS-HHHHHHHHHSS------SPEEEEEEEEETTTTEEEEEETTS-EEEEEGGGS-TT-S-PPTT-EEEEEEEEETTEEEEEEEEEPP-----------PPP----------

Sequence (159 aa):
MTRPPAARPRLILGSDQILYCAECGTAFLFTAWEQRHWAEEHGEAGPPLLCPGCRALARILAPQETPSPWEEGRVKWYDASKGFGVLVAEAGDEVFVHSSRLPKSVRRLRAGQPVRFQREEGPQGPRVARLRLVRERRRPQEPSHAEPTISASDATEEA